Protein AF-A0A967PCC6-F1 (afdb_monomer)

pLDDT: mean 86.3, std 9.62, range [49.12, 94.69]

Structure (mmCIF, N/CA/C/O backbone):
data_AF-A0A967PCC6-F1
#
_entry.id   AF-A0A967PCC6-F1
#
loop_
_atom_site.group_PDB
_atom_site.id
_atom_site.type_symbol
_atom_site.label_atom_id
_atom_site.label_alt_id
_atom_site.label_comp_id
_atom_site.label_asym_id
_atom_site.label_entity_id
_atom_site.label_seq_id
_atom_site.pdbx_PDB_ins_code
_atom_site.Cartn_x
_atom_site.Cartn_y
_atom_site.Cartn_z
_atom_site.occupancy
_atom_site.B_iso_or_equiv
_atom_site.auth_seq_id
_atom_site.auth_comp_id
_atom_site.auth_asym_id
_atom_site.auth_atom_id
_atom_site.pdbx_PDB_model_num
ATOM 1 N N . MET A 1 1 ? 17.884 8.564 -20.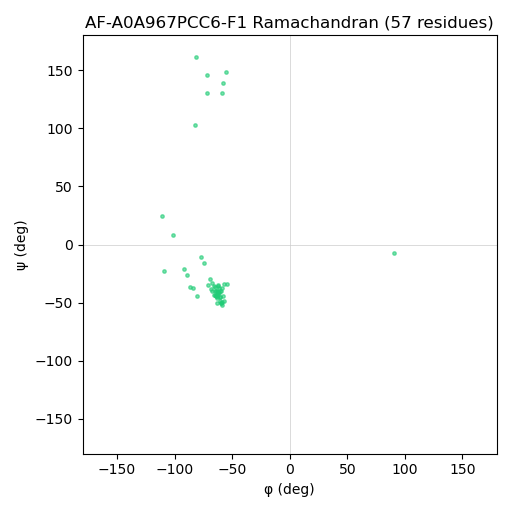770 1.00 68.25 1 MET A N 1
ATOM 2 C CA . MET A 1 1 ? 17.293 9.095 -19.516 1.00 68.25 1 MET A CA 1
ATOM 3 C C . MET A 1 1 ? 15.974 8.421 -19.138 1.00 68.25 1 MET A C 1
ATOM 5 O O . MET A 1 1 ? 15.810 8.109 -17.968 1.00 68.25 1 MET A O 1
ATOM 9 N N . ILE A 1 2 ? 15.068 8.136 -20.083 1.00 80.56 2 ILE A N 1
ATOM 10 C CA . ILE A 1 2 ? 13.745 7.543 -19.790 1.00 80.56 2 ILE A CA 1
ATOM 11 C 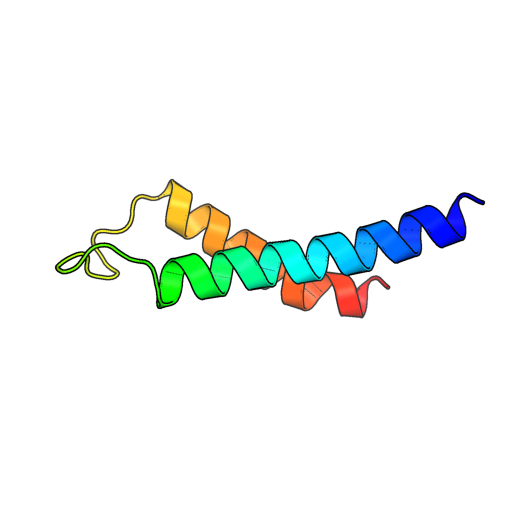C . ILE A 1 2 ? 13.847 6.153 -19.131 1.00 80.56 2 ILE A C 1
ATOM 13 O O . ILE A 1 2 ? 13.172 5.902 -18.140 1.00 80.56 2 ILE A O 1
ATOM 17 N N . THR A 1 3 ? 14.751 5.285 -19.594 1.00 78.81 3 THR A N 1
ATOM 18 C CA . THR A 1 3 ? 14.931 3.921 -19.054 1.00 78.81 3 THR A CA 1
ATOM 19 C C . THR A 1 3 ? 15.310 3.895 -17.569 1.00 78.81 3 THR A C 1
ATOM 21 O O . THR A 1 3 ? 14.779 3.089 -16.815 1.00 78.81 3 THR A O 1
ATOM 24 N N . PHE A 1 4 ? 16.179 4.808 -17.121 1.00 81.81 4 PHE A N 1
ATOM 25 C CA . PHE A 1 4 ? 16.545 4.914 -15.704 1.00 81.81 4 PHE A CA 1
ATOM 26 C C . PHE A 1 4 ? 15.366 5.410 -14.855 1.00 81.81 4 PHE A C 1
ATOM 28 O O . PHE A 1 4 ? 15.139 4.907 -13.761 1.00 81.81 4 PHE A O 1
ATOM 35 N N . GLY A 1 5 ? 14.567 6.344 -15.384 1.00 85.00 5 GLY A N 1
ATOM 36 C CA . GLY A 1 5 ? 13.330 6.782 -14.735 1.00 85.00 5 GLY A CA 1
ATOM 37 C C . GLY A 1 5 ? 12.327 5.639 -14.565 1.00 85.00 5 GLY A C 1
ATOM 38 O O . GLY A 1 5 ? 11.801 5.451 -13.473 1.00 85.00 5 GLY A O 1
ATOM 39 N N . VAL A 1 6 ? 12.117 4.827 -15.605 1.00 85.44 6 VAL A N 1
ATOM 40 C CA . VAL A 1 6 ? 11.242 3.641 -15.543 1.00 85.44 6 VAL A CA 1
ATOM 41 C C . VAL A 1 6 ? 11.758 2.619 -14.527 1.00 85.44 6 VAL A C 1
ATOM 43 O O . VAL A 1 6 ? 10.970 2.088 -13.750 1.00 85.44 6 VAL A O 1
ATOM 46 N N . PHE A 1 7 ? 13.073 2.401 -14.463 1.00 83.12 7 PHE A N 1
ATOM 47 C CA . PHE A 1 7 ? 13.686 1.507 -13.479 1.00 83.12 7 PHE A CA 1
ATOM 48 C C . PHE A 1 7 ? 13.420 1.963 -12.034 1.00 83.12 7 PHE A C 1
ATOM 50 O O . PHE A 1 7 ? 12.953 1.184 -11.204 1.00 83.12 7 PHE A O 1
ATOM 57 N N . VAL A 1 8 ? 13.639 3.248 -11.738 1.00 87.19 8 VAL A N 1
ATOM 58 C CA . VAL A 1 8 ? 13.373 3.827 -10.409 1.00 87.19 8 VAL A CA 1
ATOM 59 C C . VAL A 1 8 ? 11.881 3.761 -10.057 1.00 87.19 8 VAL A C 1
ATOM 61 O O . VAL A 1 8 ? 11.530 3.426 -8.925 1.00 87.19 8 VAL A O 1
ATOM 64 N N . LEU A 1 9 ? 10.993 4.025 -11.021 1.00 87.75 9 LEU A N 1
ATOM 65 C CA . LEU A 1 9 ? 9.542 3.916 -10.834 1.00 87.75 9 LEU A CA 1
ATOM 66 C C . LEU A 1 9 ? 9.092 2.470 -10.569 1.00 87.75 9 LEU A C 1
ATOM 68 O O . LEU A 1 9 ? 8.209 2.252 -9.735 1.00 87.75 9 LEU A O 1
ATOM 72 N N . GLY A 1 10 ? 9.721 1.483 -11.213 1.00 85.94 10 GLY A N 1
ATOM 73 C CA . GLY A 1 10 ? 9.481 0.062 -10.951 1.00 85.94 10 GLY A CA 1
ATOM 74 C C . GLY A 1 10 ? 9.791 -0.311 -9.499 1.00 85.94 10 GLY A C 1
ATOM 75 O O . GLY A 1 10 ? 8.930 -0.840 -8.794 1.00 85.94 10 GLY A O 1
ATOM 76 N N . PHE A 1 11 ? 10.973 0.069 -9.004 1.00 86.75 11 PHE A N 1
ATOM 77 C CA . PHE A 1 11 ? 11.359 -0.147 -7.602 1.00 86.75 11 PHE A CA 1
ATOM 78 C C . PHE A 1 11 ? 10.483 0.629 -6.609 1.00 86.75 11 PHE A C 1
ATOM 80 O O . PHE A 1 11 ? 10.092 0.086 -5.575 1.00 86.75 11 PHE A O 1
ATOM 87 N N . SER A 1 12 ? 10.123 1.876 -6.920 1.00 89.62 12 SER A N 1
ATOM 88 C CA . SER A 1 12 ? 9.221 2.677 -6.082 1.00 89.62 12 SER A CA 1
ATOM 89 C C . SER A 1 12 ? 7.837 2.030 -5.946 1.00 89.62 12 SER A C 1
ATOM 91 O O . SER A 1 12 ? 7.262 2.017 -4.854 1.00 89.62 12 SER A O 1
ATOM 93 N N . SER A 1 13 ? 7.331 1.410 -7.014 1.00 88.88 13 SER A N 1
ATOM 94 C CA . SER A 1 13 ? 6.042 0.707 -7.006 1.00 88.88 13 SER A CA 1
ATOM 95 C C . SER A 1 13 ? 6.077 -0.552 -6.129 1.00 88.88 13 SER A C 1
ATOM 97 O O . SER A 1 13 ? 5.145 -0.785 -5.361 1.00 88.88 13 SER A O 1
ATOM 99 N N . ILE A 1 14 ? 7.180 -1.313 -6.158 1.00 89.88 14 ILE A N 1
ATOM 100 C CA . ILE A 1 14 ? 7.398 -2.478 -5.276 1.00 89.88 14 ILE A CA 1
ATOM 101 C C . ILE A 1 14 ? 7.370 -2.061 -3.803 1.00 89.88 14 ILE A C 1
ATOM 103 O O . ILE A 1 14 ? 6.659 -2.657 -2.990 1.00 89.88 14 ILE A O 1
ATOM 107 N N . LEU A 1 15 ? 8.135 -1.023 -3.456 1.00 91.75 15 LEU A N 1
ATOM 108 C CA . LEU A 1 15 ? 8.209 -0.510 -2.086 1.00 91.75 15 LEU A CA 1
ATOM 109 C C . LEU A 1 15 ? 6.851 0.019 -1.610 1.00 91.75 15 LEU A C 1
ATOM 111 O O . LEU A 1 15 ? 6.483 -0.178 -0.451 1.00 91.75 15 LEU A O 1
ATOM 115 N N . THR A 1 16 ? 6.084 0.631 -2.513 1.00 92.44 16 THR A N 1
ATOM 116 C CA . THR A 1 16 ? 4.720 1.100 -2.238 1.00 92.44 16 THR A CA 1
ATOM 117 C C . THR A 1 16 ? 3.788 -0.066 -1.906 1.00 92.44 16 THR A C 1
ATOM 119 O O . THR A 1 16 ? 3.139 -0.049 -0.858 1.00 92.44 16 THR A O 1
ATOM 122 N N . GLY A 1 17 ? 3.770 -1.118 -2.733 1.00 91.94 17 GLY A N 1
ATOM 123 C CA . GLY A 1 17 ? 2.981 -2.325 -2.470 1.00 91.94 17 GLY A CA 1
ATOM 124 C C . GLY A 1 17 ? 3.352 -2.983 -1.136 1.00 91.94 17 GLY A C 1
ATOM 125 O O . GLY A 1 17 ? 2.486 -3.299 -0.318 1.00 91.94 17 GLY A O 1
ATOM 126 N N . MET A 1 18 ? 4.649 -3.102 -0.847 1.00 92.94 18 MET A N 1
ATOM 127 C CA . MET A 1 18 ? 5.127 -3.655 0.422 1.00 92.94 18 MET A CA 1
ATOM 128 C C . MET A 1 18 ? 4.686 -2.821 1.637 1.00 92.94 18 MET A C 1
ATOM 130 O O . MET A 1 18 ? 4.256 -3.385 2.646 1.00 92.94 18 MET A O 1
ATOM 134 N N . ASN A 1 19 ? 4.737 -1.488 1.545 1.00 93.50 19 ASN A N 1
ATOM 135 C CA . ASN A 1 19 ? 4.307 -0.594 2.620 1.00 93.50 19 ASN A CA 1
ATOM 136 C C . ASN A 1 19 ? 2.821 -0.783 2.960 1.00 93.50 19 ASN A C 1
ATOM 138 O O . ASN A 1 19 ? 2.475 -0.918 4.137 1.00 93.50 19 ASN A O 1
ATOM 142 N N . PHE A 1 20 ? 1.952 -0.872 1.947 1.00 93.19 20 PHE A N 1
ATOM 143 C CA . PHE A 1 20 ? 0.526 -1.122 2.159 1.00 93.19 20 PHE A CA 1
ATOM 144 C C . PHE A 1 20 ? 0.266 -2.484 2.809 1.00 93.19 20 PHE A C 1
ATOM 146 O O . PHE A 1 20 ? -0.505 -2.560 3.768 1.00 93.19 20 PHE A O 1
ATOM 153 N N . ILE A 1 21 ? 0.949 -3.546 2.367 1.00 93.06 21 ILE A N 1
ATOM 154 C CA . ILE A 1 21 ? 0.816 -4.886 2.964 1.00 93.06 21 ILE A CA 1
ATOM 155 C C . ILE A 1 21 ? 1.185 -4.857 4.452 1.00 93.06 21 ILE A C 1
ATOM 157 O O . ILE A 1 21 ? 0.414 -5.342 5.286 1.00 93.06 21 ILE A O 1
ATOM 161 N N . VAL A 1 22 ? 2.337 -4.277 4.802 1.00 94.69 22 VAL A N 1
ATOM 162 C CA . VAL A 1 22 ? 2.808 -4.212 6.194 1.00 94.69 22 VAL A CA 1
ATOM 163 C C . VAL A 1 22 ? 1.882 -3.347 7.044 1.00 94.69 22 VAL A C 1
ATOM 165 O O . VAL A 1 22 ? 1.509 -3.754 8.144 1.00 94.69 22 VAL A O 1
ATOM 168 N N . THR A 1 23 ? 1.451 -2.198 6.525 1.00 94.50 23 THR A N 1
ATOM 169 C CA . THR A 1 23 ? 0.515 -1.291 7.203 1.00 94.50 23 THR A CA 1
ATOM 170 C C . THR A 1 23 ? -0.788 -2.001 7.557 1.00 94.50 23 THR A C 1
ATOM 172 O O . THR A 1 23 ? -1.217 -1.974 8.711 1.00 94.50 23 THR A O 1
ATOM 175 N N . ILE A 1 24 ? -1.379 -2.722 6.602 1.00 92.69 24 ILE A N 1
ATOM 176 C CA . ILE A 1 24 ? -2.636 -3.449 6.810 1.00 92.69 24 ILE A CA 1
ATOM 177 C C . ILE A 1 24 ? -2.449 -4.643 7.757 1.00 92.69 24 ILE A C 1
ATOM 179 O O . ILE A 1 24 ? -3.364 -4.982 8.498 1.00 92.69 24 ILE A O 1
ATOM 183 N N . HIS A 1 25 ? -1.277 -5.278 7.810 1.00 90.38 25 HIS A N 1
ATOM 184 C CA . HIS A 1 25 ? -1.053 -6.391 8.740 1.00 90.38 25 HIS A CA 1
ATOM 185 C C . HIS A 1 25 ? -0.735 -5.944 10.166 1.00 90.38 25 HIS A C 1
ATOM 187 O O . HIS A 1 25 ? -1.246 -6.540 11.119 1.00 90.38 25 HIS A O 1
ATOM 193 N N . LYS A 1 26 ? 0.131 -4.9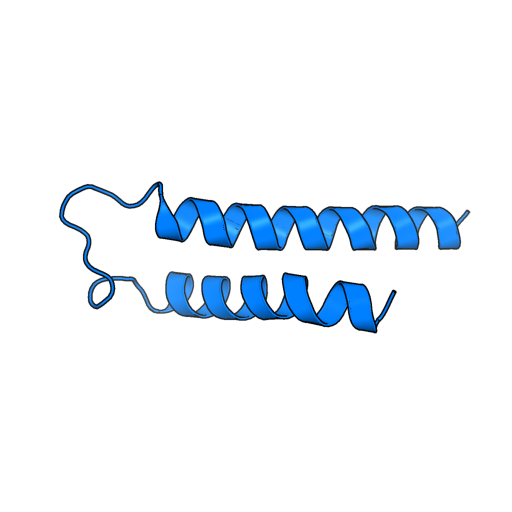36 10.311 1.00 88.94 26 LYS A N 1
A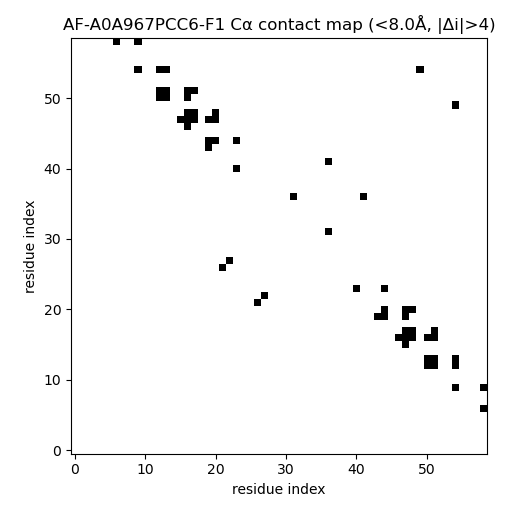TOM 194 C CA . LYS A 1 26 ? 0.796 -4.589 11.575 1.00 88.94 26 LYS A CA 1
ATOM 195 C C . LYS A 1 26 ? 0.308 -3.290 12.210 1.00 88.94 26 LYS A C 1
ATOM 197 O O . LYS A 1 26 ? 0.450 -3.159 13.418 1.00 88.94 26 LYS A O 1
ATOM 202 N N . MET A 1 27 ? -0.275 -2.366 11.446 1.00 93.19 27 MET A N 1
ATOM 203 C CA . MET A 1 27 ? -0.698 -1.045 11.942 1.00 93.19 27 MET A CA 1
ATOM 204 C C . MET A 1 27 ? -2.224 -0.878 11.997 1.00 93.19 27 MET A C 1
ATOM 206 O O . MET A 1 27 ? -2.739 0.236 11.959 1.00 93.19 27 MET A O 1
ATOM 210 N N . ARG A 1 28 ? -2.975 -1.982 12.095 1.00 89.81 28 ARG A N 1
ATOM 211 C CA . ARG A 1 28 ? -4.428 -1.918 12.319 1.00 89.81 28 ARG A CA 1
ATOM 212 C C . ARG A 1 28 ? -4.736 -1.466 13.738 1.00 89.81 28 ARG A C 1
ATOM 214 O O . ARG A 1 28 ? -4.042 -1.846 14.678 1.00 89.81 28 ARG A O 1
ATOM 221 N N . ALA A 1 29 ? -5.824 -0.713 13.884 1.00 88.75 29 ALA A N 1
ATOM 222 C CA . ALA A 1 29 ? -6.323 -0.328 15.194 1.00 88.75 29 ALA A CA 1
ATOM 223 C C . ALA A 1 29 ? -6.621 -1.580 16.051 1.00 88.75 29 ALA A C 1
ATOM 225 O O . ALA A 1 29 ? -7.168 -2.566 15.537 1.00 88.75 29 ALA A O 1
ATOM 226 N N . PRO A 1 30 ? -6.281 -1.567 17.351 1.00 81.12 30 PRO A N 1
ATOM 227 C CA . PRO A 1 30 ? -6.568 -2.680 18.248 1.00 81.12 30 PRO A CA 1
ATOM 228 C C . PRO A 1 30 ? -8.081 -2.949 18.298 1.00 81.12 30 PRO A C 1
ATOM 230 O O . PRO A 1 30 ? -8.883 -2.032 18.441 1.00 81.12 30 PRO A O 1
ATOM 233 N N . GLY A 1 31 ? -8.479 -4.214 18.130 1.00 84.31 3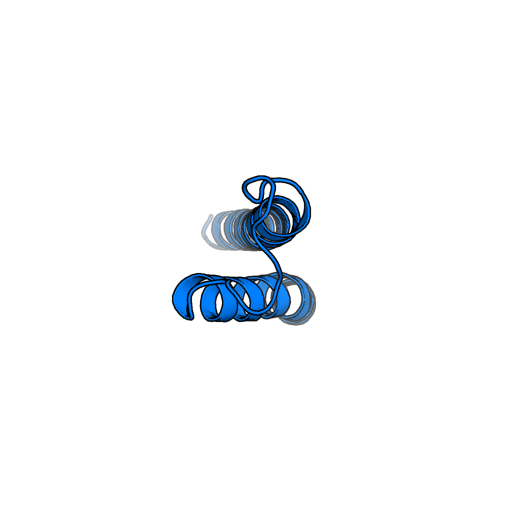1 GLY A N 1
ATOM 234 C CA . GLY A 1 31 ? -9.889 -4.623 18.025 1.00 84.31 31 GLY A CA 1
ATOM 235 C C . GLY A 1 31 ? -10.453 -4.656 16.596 1.00 84.31 31 GLY A C 1
ATOM 236 O O . GLY A 1 31 ? -11.555 -5.167 16.380 1.00 84.31 31 GLY A O 1
ATOM 237 N N . MET A 1 32 ? -9.699 -4.189 15.595 1.00 88.69 32 MET A N 1
ATOM 238 C CA . MET A 1 32 ? -10.086 -4.280 14.187 1.00 88.69 32 MET A CA 1
ATOM 239 C C . MET A 1 32 ? -9.734 -5.659 13.607 1.00 88.69 32 MET A C 1
ATOM 241 O O . MET A 1 32 ? -8.583 -5.964 13.295 1.00 88.69 32 MET A O 1
ATOM 245 N N . THR A 1 33 ? -10.747 -6.511 13.456 1.00 87.12 33 THR A N 1
ATOM 246 C CA . THR A 1 33 ? -10.598 -7.846 12.851 1.00 87.12 33 THR A CA 1
ATOM 247 C C . THR A 1 33 ? -10.595 -7.777 11.319 1.00 87.12 33 THR A C 1
ATOM 249 O O . THR A 1 33 ? -11.073 -6.811 10.727 1.00 87.12 33 THR A O 1
ATOM 252 N N . TRP A 1 34 ? -10.089 -8.821 10.652 1.00 86.00 34 TRP A N 1
ATOM 253 C CA . TRP A 1 34 ? -10.013 -8.893 9.182 1.00 86.00 34 TRP A CA 1
ATOM 254 C C . TRP A 1 34 ? -11.370 -8.739 8.474 1.00 86.00 34 TRP A C 1
ATOM 256 O O . TRP A 1 34 ? -11.448 -8.111 7.423 1.00 86.00 34 TRP A O 1
ATOM 266 N N . HIS A 1 35 ? -12.448 -9.238 9.080 1.00 85.69 35 HIS A N 1
ATOM 267 C CA . HIS A 1 35 ? -13.805 -9.130 8.533 1.00 85.69 35 HIS A CA 1
ATOM 268 C C . HIS A 1 35 ? -14.438 -7.743 8.728 1.00 85.69 35 HIS A C 1
ATOM 270 O O . HIS A 1 35 ? -15.482 -7.465 8.152 1.00 85.69 35 HIS A O 1
ATOM 276 N N . ARG A 1 36 ? -13.822 -6.863 9.532 1.00 87.31 36 ARG A N 1
ATOM 277 C CA . ARG A 1 36 ? -14.273 -5.475 9.740 1.00 87.31 36 ARG A CA 1
ATOM 278 C C . ARG A 1 36 ? -13.464 -4.454 8.936 1.00 87.31 36 ARG A C 1
ATOM 280 O O . ARG A 1 36 ? -13.620 -3.254 9.148 1.00 87.31 36 ARG A O 1
ATOM 287 N N . LEU A 1 37 ? -12.582 -4.904 8.043 1.00 89.31 37 LEU A N 1
ATOM 288 C CA . LEU A 1 37 ? -11.851 -4.009 7.148 1.00 89.31 37 LEU A CA 1
ATOM 289 C C . LEU A 1 37 ? -12.796 -3.449 6.070 1.00 89.31 37 LEU A C 1
ATOM 291 O O . LEU A 1 37 ? -13.491 -4.231 5.420 1.00 89.31 37 LEU A O 1
ATOM 295 N N . PRO A 1 38 ? -12.820 -2.120 5.848 1.00 92.06 38 PRO A N 1
ATOM 296 C CA . PRO A 1 38 ? -13.538 -1.518 4.733 1.00 92.06 38 PRO A CA 1
ATOM 297 C C . PRO A 1 38 ? -13.115 -2.110 3.384 1.00 92.06 38 PRO A C 1
ATOM 299 O O . PRO A 1 38 ? -11.944 -2.437 3.181 1.00 92.06 38 PRO A O 1
ATOM 302 N N . LEU A 1 39 ? -14.049 -2.157 2.430 1.00 92.00 39 LEU A N 1
ATOM 303 C CA . LEU A 1 39 ? -13.811 -2.651 1.065 1.00 92.00 39 LEU A CA 1
ATOM 304 C C . LEU A 1 39 ? -12.642 -1.948 0.365 1.00 92.00 39 LEU A C 1
ATOM 306 O O . LEU A 1 39 ? -11.894 -2.585 -0.367 1.00 92.00 39 LEU A O 1
ATOM 310 N N . PHE A 1 40 ? -12.438 -0.657 0.635 1.00 92.94 40 PHE A N 1
ATOM 311 C CA . PHE A 1 40 ? -11.298 0.084 0.097 1.00 92.94 40 PHE A CA 1
ATOM 312 C C . PHE A 1 40 ? -9.948 -0.496 0.548 1.00 92.94 40 PHE A C 1
ATOM 314 O O . PHE A 1 40 ? -9.032 -0.603 -0.261 1.00 92.94 40 PHE A O 1
ATOM 321 N N . ILE A 1 41 ? -9.836 -0.925 1.811 1.00 92.31 41 ILE A N 1
ATOM 322 C CA . ILE A 1 41 ? -8.603 -1.524 2.345 1.00 92.31 41 ILE A CA 1
ATOM 323 C C . ILE A 1 41 ? -8.376 -2.915 1.744 1.00 92.31 41 ILE A C 1
ATOM 325 O O . ILE A 1 41 ? -7.244 -3.293 1.463 1.00 92.31 41 ILE A O 1
ATOM 329 N N . TRP A 1 42 ? -9.446 -3.668 1.490 1.00 93.25 42 TRP A N 1
ATOM 330 C CA . TRP A 1 42 ? -9.355 -4.937 0.764 1.00 93.25 42 TRP A CA 1
ATOM 331 C C . TRP A 1 42 ? -8.905 -4.750 -0.687 1.00 93.25 42 TRP A C 1
ATOM 333 O O . TRP A 1 42 ? -8.037 -5.483 -1.158 1.00 93.25 42 TRP A O 1
ATOM 343 N N . ALA A 1 43 ? -9.455 -3.752 -1.382 1.00 93.44 43 ALA A N 1
ATOM 344 C CA . ALA A 1 43 ? -9.065 -3.433 -2.750 1.00 93.44 43 ALA A CA 1
ATOM 345 C C . ALA A 1 43 ? -7.598 -2.984 -2.829 1.00 93.44 43 ALA A C 1
ATOM 347 O O . ALA A 1 43 ? -6.859 -3.473 -3.683 1.00 93.44 43 ALA A O 1
ATOM 348 N N . SER A 1 44 ? -7.153 -2.115 -1.913 1.00 93.50 44 SER A N 1
ATOM 349 C CA . SER A 1 44 ? -5.756 -1.673 -1.860 1.00 93.50 44 SER A CA 1
ATOM 350 C C . SER A 1 44 ? -4.796 -2.794 -1.457 1.00 93.50 44 SER A C 1
ATOM 352 O O . SER A 1 44 ? -3.677 -2.860 -1.956 1.00 93.50 44 SER A O 1
ATOM 354 N N . TYR A 1 45 ? -5.234 -3.725 -0.608 1.00 93.25 45 TYR A N 1
ATOM 355 C CA . TYR A 1 45 ? -4.464 -4.921 -0.279 1.00 93.25 45 TYR A CA 1
ATOM 356 C C . TYR A 1 45 ? -4.262 -5.828 -1.503 1.00 93.25 45 TYR A C 1
ATOM 358 O O . TYR A 1 45 ? -3.148 -6.286 -1.757 1.00 93.25 45 TYR A O 1
ATOM 366 N N . ALA A 1 46 ? -5.313 -6.044 -2.300 1.00 92.69 46 ALA A N 1
ATOM 367 C CA . ALA A 1 46 ? -5.228 -6.830 -3.527 1.00 92.69 46 ALA A CA 1
ATOM 368 C C . ALA A 1 46 ? -4.310 -6.172 -4.572 1.00 92.69 46 ALA A C 1
ATOM 370 O O . ALA A 1 46 ? -3.459 -6.850 -5.148 1.00 92.69 46 ALA A O 1
ATOM 371 N N . THR A 1 47 ? -4.417 -4.855 -4.786 1.00 92.81 47 THR A N 1
ATOM 372 C CA . THR A 1 47 ? -3.516 -4.143 -5.708 1.00 92.81 47 THR A CA 1
ATOM 373 C C . THR A 1 47 ? -2.075 -4.125 -5.214 1.00 92.81 47 THR A C 1
ATOM 375 O O . THR A 1 47 ? -1.170 -4.253 -6.031 1.00 92.81 47 THR A O 1
ATOM 378 N N . ALA A 1 48 ? -1.842 -4.033 -3.905 1.00 92.19 48 ALA A N 1
ATOM 379 C CA . ALA A 1 48 ? -0.505 -4.104 -3.326 1.00 92.19 48 ALA A CA 1
ATOM 380 C C . ALA A 1 48 ? 0.155 -5.480 -3.538 1.00 92.19 48 ALA A C 1
ATOM 382 O O . ALA A 1 48 ? 1.339 -5.545 -3.869 1.00 92.19 48 ALA A O 1
ATOM 383 N N . ILE A 1 49 ? -0.610 -6.574 -3.418 1.00 90.62 49 ILE A N 1
ATOM 384 C CA . ILE A 1 49 ? -0.138 -7.927 -3.761 1.00 90.62 49 ILE A CA 1
ATOM 385 C C . ILE A 1 49 ? 0.185 -8.024 -5.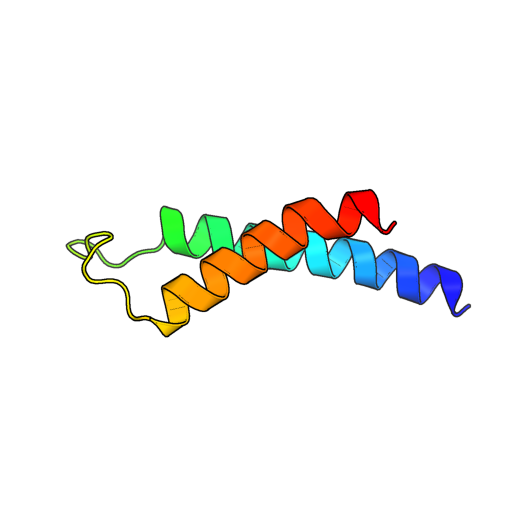253 1.00 90.62 49 ILE A C 1
ATOM 387 O O . ILE A 1 49 ? 1.240 -8.537 -5.622 1.00 90.62 49 ILE A O 1
ATOM 391 N N . LEU A 1 50 ? -0.706 -7.520 -6.111 1.00 89.94 50 LEU A N 1
ATOM 392 C CA . LEU A 1 50 ? -0.486 -7.523 -7.555 1.00 89.94 50 LEU A CA 1
ATOM 393 C C . LEU A 1 50 ? 0.732 -6.691 -7.940 1.00 89.94 50 LEU A C 1
ATOM 395 O O . LEU A 1 50 ? 1.502 -7.141 -8.772 1.00 89.94 50 LEU A O 1
ATOM 399 N N . GLN A 1 51 ? 0.951 -5.527 -7.329 1.00 88.25 51 GLN A N 1
ATOM 400 C CA . GLN A 1 51 ? 2.166 -4.745 -7.544 1.00 88.25 51 GLN A CA 1
ATOM 401 C C . GLN A 1 51 ? 3.392 -5.567 -7.166 1.00 88.25 51 GLN A C 1
ATOM 403 O O . GLN A 1 51 ? 4.255 -5.746 -8.009 1.00 88.25 51 GLN A O 1
ATOM 408 N N . LEU A 1 52 ? 3.430 -6.153 -5.965 1.00 87.00 52 LEU A N 1
ATOM 409 C CA . LEU A 1 52 ? 4.576 -6.941 -5.508 1.00 87.00 52 LEU A CA 1
ATOM 410 C C . LEU A 1 52 ? 4.893 -8.138 -6.427 1.00 87.00 52 LEU A C 1
ATOM 412 O O . LEU A 1 52 ? 6.062 -8.451 -6.633 1.00 87.00 52 LEU A O 1
ATOM 416 N N . LEU A 1 53 ? 3.868 -8.808 -6.966 1.00 84.62 53 LEU A N 1
ATOM 417 C CA . LEU A 1 53 ? 4.021 -9.989 -7.824 1.00 84.62 53 LEU A CA 1
ATOM 418 C C . LEU A 1 53 ? 4.226 -9.654 -9.306 1.00 84.62 53 LEU A C 1
ATOM 420 O O . LEU A 1 53 ? 4.981 -10.343 -9.983 1.00 84.62 53 LEU A O 1
ATOM 424 N N . ALA A 1 54 ? 3.567 -8.620 -9.829 1.00 80.44 54 ALA A N 1
ATOM 425 C CA . ALA A 1 54 ? 3.590 -8.288 -11.252 1.00 80.44 54 ALA A CA 1
ATOM 426 C C . ALA A 1 54 ? 4.809 -7.446 -11.639 1.00 80.44 54 ALA A C 1
ATOM 428 O O . ALA A 1 54 ? 5.383 -7.669 -12.700 1.00 80.44 54 ALA A O 1
ATOM 429 N N . THR A 1 55 ? 5.255 -6.505 -10.801 1.00 75.38 55 THR A N 1
ATOM 430 C CA . THR A 1 55 ? 6.412 -5.661 -11.144 1.00 75.38 55 THR A CA 1
ATOM 431 C C . THR A 1 55 ? 7.732 -6.422 -11.337 1.00 75.38 55 THR A C 1
ATOM 433 O O . THR A 1 55 ? 8.473 -6.008 -12.220 1.00 75.38 55 THR A O 1
ATOM 436 N N . PRO A 1 56 ? 8.061 -7.521 -10.618 1.00 62.59 56 PRO A N 1
ATOM 437 C CA . PRO A 1 56 ? 9.255 -8.312 -10.936 1.00 62.59 56 PRO A CA 1
ATOM 438 C C . PRO A 1 56 ? 9.110 -9.191 -12.189 1.00 62.59 56 PRO A C 1
ATOM 440 O O . PRO A 1 56 ? 10.116 -9.661 -12.700 1.00 62.59 56 PRO A O 1
ATOM 443 N N . VAL A 1 57 ? 7.887 -9.433 -12.677 1.00 57.72 57 VAL A N 1
ATOM 444 C CA . VAL A 1 57 ? 7.633 -10.196 -13.918 1.00 57.72 57 VAL A CA 1
ATOM 445 C C . VAL A 1 57 ? 7.612 -9.279 -15.149 1.00 57.72 57 VAL A C 1
ATOM 447 O O . VAL A 1 57 ? 7.874 -9.730 -16.259 1.00 57.72 57 VAL A O 1
ATOM 450 N N . VAL A 1 58 ? 7.286 -7.998 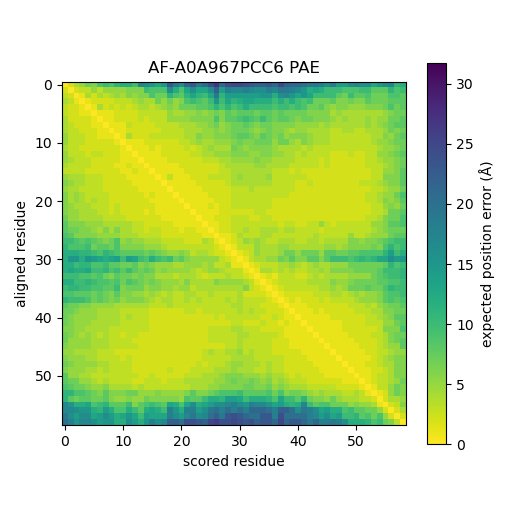-14.957 1.00 55.34 58 VAL A N 1
ATOM 451 C CA . VAL A 1 58 ? 7.231 -6.971 -16.014 1.00 55.34 58 VAL A CA 1
ATOM 452 C C . VAL A 1 58 ? 8.560 -6.212 -16.169 1.00 55.34 58 VAL A C 1
ATOM 454 O O . VAL A 1 58 ? 8.780 -5.598 -17.213 1.00 55.34 58 VAL A O 1
ATOM 457 N N . GLY A 1 59 ? 9.411 -6.221 -15.136 1.00 49.12 59 GLY A N 1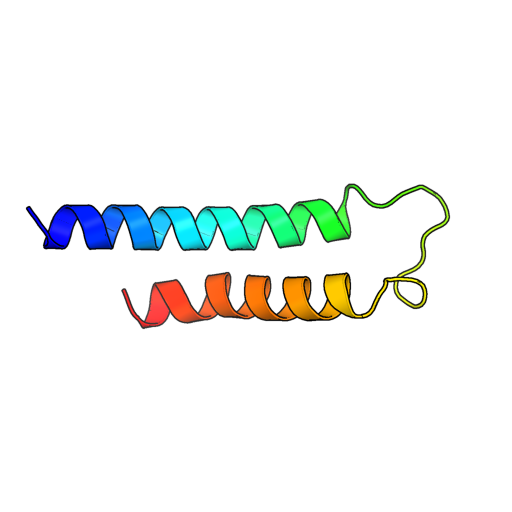
ATOM 458 C CA . GLY A 1 59 ? 10.737 -5.589 -15.122 1.00 49.12 59 GLY A CA 1
ATOM 459 C C . GLY A 1 59 ? 11.818 -6.365 -15.863 1.00 49.12 59 GLY A C 1
ATOM 460 O O . GLY A 1 59 ? 11.679 -7.597 -16.013 1.00 49.12 59 GLY A O 1
#

Secondary structure (DSSP, 8-state):
-HHHHHHHHHHHHHHHHHHHHHHHHHSPPTT--GGGS-HHHHHHHHHHHHHHHHHHHH-

Mean predicted aligned error: 5.15 Å

Radius of gyration: 14.01 Å; Cα contacts (8 Å, |Δi|>4): 31; chains: 1; bounding box: 32×19×38 Å

Foldseek 3Di:
DVVVVVVVVLVVLLVVLVVLLCCVVPVDDPPQDPVNDDPVSVVSNVVSVCSNPVSVVVD

Solvent-accessible surface area (backbone atoms only — not comparable to full-atom values): 3446 Å² total; per-residue (Å²): 114,66,70,61,52,52,52,53,52,49,54,52,46,37,55,48,14,50,48,51,50,50,42,66,73,73,65,57,61,91,90,66,50,84,89,72,56,56,69,67,59,55,52,52,45,51,50,19,50,46,35,53,60,46,48,73,72,74,101

Sequence (59 aa):
MITFGVFVLGFSSILTGMNFIVTIHKMRAPGMTWHRL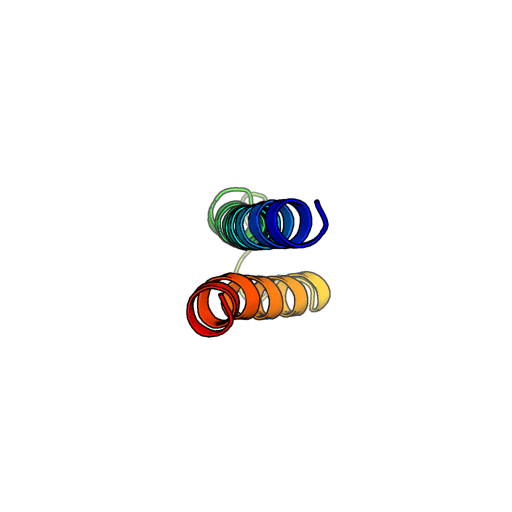PLFIWASYATAILQLLATPVVG